Protein AF-A0AAP7LUT8-F1 (afdb_monomer_lite)

Foldseek 3Di:
DDKDKDKFQDDADPVRHRPDIDIAIFDPFDFLLLLLLLLVLQVPDPDQDDPVSQVSLLVSLCVRRVVPDDSVRLVSGDDPVCSSVVSNVSSCCSNVVVRADPPPPPDVVVCVPPCVGSVSSSVVSVVLLVCCVVVPVDDSVRRRRDGVNVSVVVVVVVVVVVVVVVVVVVVPD

pLDDT: mean 80.38, std 16.94, range [33.62, 96.81]

Secondary structure (DSSP, 8-state):
----EEEEEEEE-TTS-EEEEEEEE--SS-BHHHHHHHHHHHHH--SS--HHHHHHHHHHHHHHTTTSS-HHHHHHHS-TTTHHHHHHHHHHHHHTTTTS-------TTGGGS---SHHHHHHHHHHHHHHHHHHHS--HHHHHTSBHHHHHHHHHHHHHHHHHHHHHHTT--

Sequence (173 aa):
MKHSKIELATNFDSEGMPGRHETFVTRPSIPFSLVYECVSFLASLKGNPDNDELHVMIDLVVRIFDNQFSKRQLIDGLTSYEGTHELYKQVVFIGSGQNLDDEVETDEKVQSISVNGWEDHKENLKKTIKKMVKDGEQTYNDVLNIPFYLVFDDLNTKAKAERKSSMLSAFGQ

Structure (mmCIF, N/CA/C/O backbone):
data_AF-A0AAP7LUT8-F1
#
_entry.id   AF-A0AAP7LUT8-F1
#
loop_
_atom_site.group_PDB
_atom_site.id
_atom_site.type_symbol
_atom_site.label_atom_id
_atom_site.label_alt_id
_atom_site.label_comp_id
_atom_site.label_asym_id
_atom_site.label_entity_id
_atom_site.label_seq_id
_atom_site.pdbx_PDB_ins_code
_atom_site.Cartn_x
_atom_site.Cartn_y
_atom_site.Cartn_z
_atom_site.occupancy
_atom_site.B_iso_or_equiv
_atom_site.auth_seq_id
_atom_site.auth_comp_id
_atom_site.auth_asym_id
_atom_site.auth_atom_id
_atom_site.pdbx_PDB_model_num
ATOM 1 N N . MET A 1 1 ? -15.793 0.170 -8.391 1.00 66.06 1 MET A N 1
ATOM 2 C CA . MET A 1 1 ? -14.425 0.037 -7.846 1.00 66.06 1 MET A CA 1
ATOM 3 C C . MET A 1 1 ? -13.451 0.289 -8.975 1.00 66.06 1 MET A C 1
ATOM 5 O O . MET A 1 1 ? -13.537 -0.368 -10.011 1.00 66.06 1 MET A O 1
ATOM 9 N N . LYS A 1 2 ? -12.554 1.256 -8.792 1.00 77.06 2 LYS A N 1
ATOM 10 C CA . LYS A 1 2 ? -11.543 1.632 -9.782 1.00 77.06 2 LYS A CA 1
ATOM 11 C C . LYS A 1 2 ? -10.274 0.812 -9.556 1.00 77.06 2 LYS A C 1
ATOM 13 O O . LYS A 1 2 ? -9.868 0.587 -8.418 1.00 77.06 2 LYS A O 1
ATOM 18 N N . HIS A 1 3 ? -9.638 0.394 -10.647 1.00 83.06 3 HIS A N 1
ATOM 19 C CA . HIS A 1 3 ? -8.356 -0.307 -10.612 1.00 83.06 3 HIS A CA 1
ATOM 20 C C . HIS A 1 3 ? -7.257 0.606 -11.134 1.00 83.06 3 HIS A C 1
ATOM 22 O O . HIS A 1 3 ? -7.422 1.223 -12.189 1.00 83.06 3 HIS A O 1
ATOM 28 N N . SER A 1 4 ? -6.130 0.646 -10.426 1.00 86.50 4 SER A N 1
ATOM 29 C CA . SER A 1 4 ? -4.913 1.240 -10.973 1.00 86.50 4 SER A CA 1
ATOM 30 C C . SER A 1 4 ? -4.165 0.210 -11.820 1.00 86.50 4 SER A C 1
ATOM 32 O O . SER A 1 4 ? -4.383 -1.003 -11.705 1.00 86.50 4 SER A O 1
ATOM 34 N N . LYS A 1 5 ? -3.315 0.706 -12.714 1.00 91.75 5 LYS A N 1
ATOM 35 C CA . LYS A 1 5 ? -2.515 -0.090 -13.642 1.00 91.75 5 LYS A CA 1
ATOM 36 C C . LYS A 1 5 ? -1.046 0.240 -13.458 1.00 91.75 5 LYS A C 1
ATOM 38 O O . LYS A 1 5 ? -0.719 1.381 -13.152 1.00 91.75 5 LYS A O 1
ATOM 43 N N . ILE A 1 6 ? -0.193 -0.749 -13.687 1.00 90.81 6 ILE A N 1
ATOM 44 C CA . ILE A 1 6 ? 1.251 -0.562 -13.822 1.00 90.81 6 ILE A CA 1
ATOM 45 C C . ILE A 1 6 ? 1.727 -1.345 -15.042 1.00 90.81 6 ILE A C 1
ATOM 47 O O . ILE A 1 6 ? 1.264 -2.462 -15.282 1.00 90.81 6 ILE A O 1
ATOM 51 N N . GLU A 1 7 ? 2.613 -0.749 -15.832 1.00 90.50 7 GLU A N 1
ATOM 52 C CA . GLU A 1 7 ? 3.213 -1.383 -17.004 1.00 90.50 7 GLU A CA 1
ATOM 53 C C . GLU A 1 7 ? 4.680 -1.670 -16.713 1.00 90.50 7 GLU A C 1
ATOM 55 O O . GLU A 1 7 ? 5.423 -0.768 -16.334 1.00 90.50 7 GLU A O 1
ATOM 60 N N . LEU A 1 8 ? 5.085 -2.931 -16.864 1.00 90.56 8 LEU A N 1
ATOM 61 C CA . LEU A 1 8 ? 6.453 -3.371 -16.606 1.00 90.56 8 LEU A CA 1
ATOM 62 C C . LEU A 1 8 ? 7.057 -3.960 -17.871 1.00 90.56 8 LEU A C 1
ATOM 64 O O . LEU A 1 8 ? 6.418 -4.763 -18.555 1.00 90.56 8 LEU A O 1
ATOM 68 N N . ALA A 1 9 ? 8.308 -3.611 -18.152 1.00 88.31 9 ALA A N 1
ATOM 69 C CA . ALA A 1 9 ? 9.096 -4.313 -19.148 1.00 88.31 9 ALA A CA 1
ATOM 70 C C . ALA A 1 9 ? 9.399 -5.743 -18.672 1.00 88.31 9 ALA A C 1
ATOM 72 O O . ALA A 1 9 ? 9.905 -5.949 -17.570 1.00 88.31 9 ALA A O 1
ATOM 73 N N . THR A 1 10 ? 9.087 -6.743 -19.498 1.00 82.75 10 THR A N 1
ATOM 74 C CA . THR A 1 10 ? 9.267 -8.166 -19.155 1.00 82.75 10 THR A CA 1
ATOM 75 C C . THR A 1 10 ? 10.394 -8.844 -19.912 1.00 82.75 10 THR A C 1
ATOM 77 O O . THR A 1 10 ? 10.869 -9.891 -19.481 1.00 82.75 10 THR A O 1
ATOM 80 N N . ASN A 1 11 ? 10.845 -8.254 -21.018 1.00 81.88 11 ASN A N 1
ATOM 81 C CA . ASN A 1 11 ? 11.983 -8.737 -21.787 1.00 81.88 11 ASN A CA 1
ATOM 82 C C . ASN A 1 11 ? 12.850 -7.563 -22.216 1.00 81.88 11 ASN A C 1
ATOM 84 O O . ASN A 1 11 ? 12.325 -6.523 -22.618 1.00 81.88 11 ASN A O 1
ATOM 88 N N . PHE A 1 12 ? 14.158 -7.782 -22.199 1.00 81.12 12 PHE A N 1
ATOM 89 C CA . PHE A 1 12 ? 15.162 -6.832 -22.655 1.00 81.12 12 PHE A CA 1
ATOM 90 C C . PHE A 1 12 ? 15.945 -7.454 -23.805 1.00 81.12 12 PHE A C 1
ATOM 92 O O . PHE A 1 12 ? 16.214 -8.658 -23.793 1.00 81.12 12 PHE A O 1
ATOM 99 N N . ASP A 1 13 ? 16.269 -6.656 -24.815 1.00 82.69 13 ASP A N 1
ATOM 100 C CA . ASP A 1 13 ? 17.156 -7.084 -25.891 1.00 82.69 13 ASP A CA 1
ATOM 101 C C . ASP A 1 13 ? 18.636 -7.054 -25.459 1.00 82.69 13 ASP A C 1
ATOM 103 O O . ASP A 1 13 ? 18.976 -6.765 -24.309 1.00 82.69 13 ASP A O 1
ATOM 107 N N . SER A 1 14 ? 19.541 -7.379 -26.386 1.00 83.25 14 SER A N 1
ATOM 108 C CA . SER A 1 14 ? 20.987 -7.384 -26.135 1.00 83.25 14 SER A CA 1
ATOM 109 C C . SER A 1 14 ? 21.570 -6.011 -25.782 1.00 83.25 14 SER A C 1
ATOM 111 O O . SER A 1 14 ? 22.693 -5.953 -25.287 1.00 83.25 14 SER A O 1
ATOM 113 N N . GLU A 1 15 ? 20.840 -4.925 -26.041 1.00 81.62 15 GLU A N 1
ATOM 114 C CA . GLU A 1 15 ? 21.235 -3.548 -25.729 1.00 81.62 15 GLU A CA 1
ATOM 115 C C . GLU A 1 15 ? 20.622 -3.061 -24.402 1.00 81.62 15 GLU A C 1
ATOM 117 O O . GLU A 1 15 ? 20.905 -1.948 -23.959 1.00 81.62 15 GLU A O 1
ATOM 122 N N . GLY A 1 16 ? 19.824 -3.903 -23.732 1.00 72.44 16 GLY A N 1
ATOM 123 C CA . GLY A 1 16 ? 19.138 -3.565 -22.486 1.00 72.44 16 GLY A CA 1
ATOM 124 C C . GLY A 1 16 ? 17.863 -2.748 -22.697 1.00 72.44 16 GLY A C 1
ATOM 125 O O . GLY A 1 16 ? 17.342 -2.182 -21.736 1.00 72.44 16 GLY A O 1
ATOM 126 N N . MET A 1 17 ? 17.348 -2.680 -23.928 1.00 78.62 17 MET A N 1
ATOM 127 C CA . MET A 1 17 ? 16.117 -1.961 -24.243 1.00 78.62 17 MET A CA 1
ATOM 128 C C . MET A 1 17 ? 14.893 -2.870 -24.056 1.00 78.62 17 MET A C 1
ATOM 130 O O . MET A 1 17 ? 14.937 -4.054 -24.404 1.00 78.62 17 MET A O 1
ATOM 134 N N . PRO A 1 18 ? 13.780 -2.351 -23.506 1.00 78.38 18 PRO A N 1
ATOM 135 C CA . PRO A 1 18 ? 12.601 -3.157 -23.218 1.00 78.38 18 PRO A CA 1
ATOM 136 C C . PRO A 1 18 ? 11.861 -3.546 -24.509 1.00 78.38 18 PRO A C 1
ATOM 138 O O . PRO A 1 18 ? 11.285 -2.704 -25.195 1.00 78.38 18 PRO A O 1
ATOM 141 N N . GLY A 1 19 ? 11.846 -4.841 -24.831 1.00 74.31 19 GLY A N 1
ATOM 142 C CA . GLY A 1 19 ? 11.225 -5.385 -26.046 1.00 74.31 19 GLY A CA 1
ATOM 143 C C . GLY A 1 19 ? 9.741 -5.738 -25.899 1.00 74.31 19 GLY A C 1
ATOM 144 O O . GLY A 1 19 ? 9.020 -5.837 -26.892 1.00 74.31 19 GLY A O 1
ATOM 145 N N . ARG A 1 20 ? 9.255 -5.932 -24.667 1.00 83.38 20 ARG A N 1
ATOM 146 C CA . ARG A 1 20 ? 7.840 -6.208 -24.375 1.00 83.38 20 ARG A CA 1
ATOM 147 C C . ARG A 1 20 ? 7.455 -5.638 -23.019 1.00 83.38 20 ARG A C 1
ATOM 149 O O . ARG A 1 20 ? 8.217 -5.773 -22.067 1.00 83.38 20 ARG A O 1
ATOM 156 N N . HIS A 1 21 ? 6.251 -5.078 -22.952 1.00 86.88 21 HIS A N 1
ATOM 157 C CA . HIS A 1 21 ? 5.632 -4.615 -21.716 1.00 86.88 21 HIS A CA 1
ATOM 158 C C . HIS A 1 21 ? 4.420 -5.484 -21.377 1.00 86.88 21 HIS A C 1
ATOM 160 O O . HIS A 1 21 ? 3.720 -5.969 -22.272 1.00 86.88 21 HIS A O 1
ATOM 166 N N . GLU A 1 22 ? 4.182 -5.687 -20.087 1.00 89.94 22 GLU A N 1
ATOM 167 C CA . GLU A 1 22 ? 2.969 -6.304 -19.560 1.00 89.94 22 GLU A CA 1
ATOM 168 C C . GLU A 1 22 ? 2.272 -5.339 -18.606 1.00 89.94 22 GLU A C 1
ATOM 170 O O . GLU A 1 22 ? 2.913 -4.677 -17.789 1.00 89.94 22 GLU A O 1
ATOM 175 N N . THR A 1 23 ? 0.949 -5.255 -18.733 1.00 92.31 23 THR A N 1
ATOM 176 C CA . THR A 1 23 ? 0.107 -4.409 -17.888 1.00 92.31 23 THR A CA 1
ATOM 177 C C . THR A 1 23 ? -0.499 -5.250 -16.775 1.00 92.31 23 THR A C 1
ATOM 179 O O . THR A 1 23 ? -1.202 -6.227 -17.038 1.00 92.31 23 THR A O 1
ATOM 182 N N . PHE A 1 24 ? -0.297 -4.822 -15.536 1.00 93.00 24 PHE A N 1
ATOM 183 C CA . PHE A 1 24 ? -0.889 -5.424 -14.347 1.00 93.00 24 PHE A CA 1
ATOM 184 C C . PHE A 1 24 ? -1.951 -4.496 -13.769 1.00 93.00 24 PHE A C 1
ATOM 186 O O . PHE A 1 24 ? -1.879 -3.276 -13.924 1.00 93.00 24 PHE A O 1
ATOM 193 N N . VAL A 1 25 ? -2.942 -5.075 -13.093 1.00 93.19 25 VAL A N 1
ATOM 194 C CA . VAL A 1 25 ? -4.040 -4.340 -12.447 1.00 93.19 25 VAL A CA 1
ATOM 195 C C . VAL A 1 25 ? -4.063 -4.615 -10.952 1.00 93.19 25 VAL A C 1
ATOM 197 O O . VAL A 1 25 ? -3.738 -5.719 -10.510 1.00 93.19 25 VAL A O 1
ATOM 200 N N . THR A 1 26 ? -4.462 -3.617 -10.167 1.00 92.00 26 THR A N 1
ATOM 201 C CA . THR A 1 26 ? -4.607 -3.772 -8.715 1.00 92.00 26 THR A CA 1
ATOM 202 C C . THR A 1 26 ? -5.614 -4.861 -8.367 1.00 92.00 26 THR A C 1
ATOM 204 O O . THR A 1 26 ? -6.616 -5.050 -9.069 1.00 92.00 26 THR A O 1
ATOM 207 N N . ARG A 1 27 ? -5.379 -5.544 -7.242 1.00 89.81 27 ARG A N 1
ATOM 208 C CA . ARG A 1 27 ? -6.244 -6.633 -6.777 1.00 89.81 27 ARG A CA 1
ATOM 209 C C . ARG A 1 27 ? -7.712 -6.190 -6.612 1.00 89.81 27 ARG A C 1
ATOM 211 O O . ARG A 1 27 ? -7.946 -5.049 -6.213 1.00 89.81 27 ARG A O 1
ATOM 218 N N . PRO A 1 28 ? -8.705 -7.073 -6.843 1.00 85.12 28 PRO A N 1
ATOM 219 C CA . PRO A 1 28 ? -10.124 -6.695 -6.777 1.00 85.12 28 PRO A CA 1
ATOM 220 C C . PRO A 1 28 ? -10.626 -6.289 -5.392 1.00 85.12 28 PRO A C 1
ATOM 222 O O . PRO A 1 28 ? -11.543 -5.484 -5.278 1.00 85.12 28 PRO A O 1
ATOM 225 N N . SER A 1 29 ? -10.039 -6.857 -4.339 1.00 88.50 29 SER A N 1
ATOM 226 C CA . SER A 1 29 ? -10.408 -6.580 -2.953 1.00 88.50 29 SER A CA 1
ATOM 227 C C . SER A 1 29 ? -9.168 -6.174 -2.175 1.00 88.50 29 SER A C 1
ATOM 229 O O . SER A 1 29 ? -8.286 -6.998 -1.933 1.00 88.50 29 SER A O 1
ATOM 231 N N . ILE A 1 30 ? -9.107 -4.905 -1.783 1.00 91.94 30 ILE A N 1
ATOM 232 C CA . ILE A 1 30 ? -8.026 -4.362 -0.963 1.00 91.94 30 ILE A CA 1
ATOM 233 C C . ILE A 1 30 ? -8.395 -4.565 0.512 1.00 91.94 30 ILE A C 1
ATOM 235 O O . ILE A 1 30 ? -9.442 -4.066 0.932 1.00 91.94 30 ILE A O 1
ATOM 239 N N . PRO A 1 31 ? -7.589 -5.291 1.307 1.00 93.81 31 PRO A N 1
ATOM 240 C CA . PRO A 1 31 ? -7.851 -5.442 2.734 1.00 93.81 31 PRO A CA 1
ATOM 241 C C . PRO A 1 31 ? -7.573 -4.131 3.476 1.00 93.81 31 PRO A C 1
ATOM 243 O O . PRO A 1 31 ? -6.721 -3.337 3.066 1.00 93.81 31 PRO A O 1
ATOM 246 N N . PHE A 1 32 ? -8.268 -3.912 4.591 1.00 93.25 32 PHE A N 1
ATOM 247 C CA . PHE A 1 32 ? -8.118 -2.697 5.387 1.00 93.25 32 PHE A CA 1
ATOM 248 C C . PHE A 1 32 ? -6.683 -2.515 5.916 1.00 93.25 32 PHE A C 1
ATOM 250 O O . PHE A 1 32 ? -6.175 -1.394 5.951 1.00 93.25 32 PHE A O 1
ATOM 257 N N . SER A 1 33 ? -5.987 -3.611 6.232 1.00 95.44 33 SER A N 1
ATOM 258 C CA . SER A 1 33 ? -4.556 -3.615 6.564 1.00 95.44 33 SER A CA 1
ATOM 259 C C . SER A 1 33 ? -3.711 -2.902 5.520 1.00 95.44 33 SER A C 1
ATOM 261 O O . SER A 1 33 ? -2.943 -2.010 5.865 1.00 95.44 33 SER A O 1
ATOM 263 N N . LEU A 1 34 ? -3.894 -3.235 4.242 1.00 95.44 34 LEU A N 1
ATOM 264 C CA . LEU A 1 34 ? -3.081 -2.685 3.165 1.00 95.44 34 LEU A CA 1
ATOM 265 C C . LEU A 1 34 ? -3.314 -1.179 2.998 1.00 95.44 34 LEU A C 1
ATOM 267 O O . LEU A 1 34 ? -2.356 -0.435 2.824 1.00 95.44 34 LEU A O 1
ATOM 271 N N . VAL A 1 35 ? -4.559 -0.712 3.137 1.00 94.00 35 VAL A N 1
ATOM 272 C CA . VAL A 1 35 ? -4.861 0.732 3.135 1.00 94.00 35 VAL A CA 1
ATOM 273 C C . VAL A 1 35 ? -4.193 1.427 4.317 1.00 94.00 35 VAL A C 1
ATOM 275 O O . VAL A 1 35 ? -3.537 2.453 4.139 1.00 94.00 35 VAL A O 1
ATOM 278 N N . TYR A 1 36 ? -4.321 0.858 5.519 1.00 94.69 36 TYR A N 1
ATOM 279 C CA . TYR A 1 36 ? -3.713 1.416 6.723 1.00 94.69 36 TYR A CA 1
ATOM 280 C C . TYR A 1 36 ? -2.186 1.498 6.611 1.00 94.69 36 TYR A C 1
ATOM 282 O O . TYR A 1 36 ? -1.595 2.505 7.003 1.00 94.69 36 TYR A O 1
ATOM 290 N N . GLU A 1 37 ? -1.546 0.477 6.044 1.00 96.44 37 GLU A N 1
ATOM 291 C CA . GLU A 1 37 ? -0.106 0.454 5.799 1.00 96.44 37 GLU A CA 1
ATOM 292 C C . GLU A 1 37 ? 0.321 1.500 4.764 1.00 96.44 37 GLU A C 1
ATOM 294 O O . GLU A 1 37 ? 1.271 2.237 5.023 1.00 96.44 37 GLU A O 1
ATOM 299 N N . CYS A 1 38 ? -0.402 1.639 3.643 1.00 95.62 38 CYS A N 1
ATOM 300 C CA . CYS A 1 38 ? -0.138 2.686 2.651 1.00 95.62 38 CYS A CA 1
ATOM 301 C C . CYS A 1 38 ? -0.216 4.085 3.274 1.00 95.62 38 CYS A C 1
ATOM 303 O O . CYS A 1 38 ? 0.689 4.897 3.096 1.00 95.62 38 CYS A O 1
ATOM 305 N N . VAL A 1 39 ? -1.268 4.361 4.049 1.00 94.62 39 VAL A N 1
ATOM 306 C CA . VAL A 1 39 ? -1.436 5.650 4.735 1.00 94.62 39 VAL A CA 1
ATOM 307 C C . VAL A 1 39 ? -0.349 5.864 5.786 1.00 94.62 39 VAL A C 1
ATOM 309 O O . VAL A 1 39 ? 0.195 6.961 5.892 1.00 94.62 39 VAL A O 1
ATOM 312 N N . SER A 1 40 ? 0.006 4.821 6.537 1.00 95.62 40 SER A N 1
ATOM 313 C CA . SER A 1 40 ? 1.061 4.895 7.550 1.00 95.62 40 SER A CA 1
ATOM 314 C C . SER A 1 40 ? 2.428 5.190 6.936 1.00 95.62 40 SER A C 1
ATOM 316 O O . SER A 1 40 ? 3.157 6.016 7.479 1.00 95.62 40 SER A O 1
ATOM 318 N N . PHE A 1 41 ? 2.745 4.570 5.796 1.00 95.50 41 PHE A N 1
ATOM 319 C CA . PHE A 1 41 ? 3.961 4.847 5.035 1.00 95.50 41 PHE A CA 1
ATOM 320 C C . PHE A 1 41 ? 3.984 6.289 4.515 1.00 95.50 41 PHE A C 1
ATOM 322 O O . PHE A 1 41 ? 4.953 7.013 4.730 1.00 95.50 41 PHE A O 1
ATOM 329 N N . LEU A 1 42 ? 2.894 6.753 3.897 1.00 93.00 42 LEU A N 1
ATOM 330 C CA . LEU A 1 42 ? 2.798 8.128 3.394 1.00 93.00 42 LEU A CA 1
ATOM 331 C C . LEU A 1 42 ? 2.908 9.173 4.514 1.00 93.00 42 LEU A C 1
ATOM 333 O O . LEU A 1 42 ? 3.463 10.247 4.297 1.00 93.00 42 LEU A O 1
ATOM 337 N N . ALA A 1 43 ? 2.416 8.853 5.712 1.00 93.00 43 ALA A N 1
ATOM 338 C CA . ALA A 1 43 ? 2.535 9.706 6.889 1.00 93.00 43 ALA A CA 1
ATOM 339 C C . ALA A 1 43 ? 3.953 9.739 7.483 1.00 93.00 43 ALA A C 1
ATOM 341 O O . ALA A 1 43 ? 4.323 10.729 8.110 1.00 93.00 43 ALA A O 1
ATOM 342 N N . SER A 1 44 ? 4.751 8.679 7.304 1.00 92.75 44 SER A N 1
ATOM 343 C CA . SER A 1 44 ? 6.130 8.637 7.805 1.00 92.75 44 SER A CA 1
ATOM 344 C C . SER A 1 44 ? 7.138 9.357 6.911 1.00 92.75 44 SER A C 1
ATOM 346 O O . SER A 1 44 ? 8.194 9.747 7.410 1.00 92.75 44 SER A O 1
ATOM 348 N N . LEU A 1 45 ? 6.822 9.553 5.625 1.00 89.81 45 LEU A N 1
ATOM 349 C CA . LEU A 1 45 ? 7.719 10.207 4.672 1.00 89.81 45 LEU A CA 1
ATOM 350 C C . LEU A 1 45 ? 7.983 11.665 5.066 1.00 89.81 45 LEU A C 1
ATOM 352 O O . LEU A 1 45 ? 7.066 12.472 5.215 1.00 89.81 45 LEU A O 1
ATOM 356 N N . LYS A 1 46 ? 9.265 12.024 5.179 1.00 84.69 46 LYS A N 1
ATOM 357 C CA . LYS A 1 46 ? 9.715 13.402 5.468 1.00 84.69 46 LYS A CA 1
ATOM 358 C C . LYS A 1 46 ? 10.157 14.171 4.219 1.00 84.69 46 LYS A C 1
ATOM 360 O O . LYS A 1 46 ? 10.579 15.320 4.325 1.00 84.69 46 LYS A O 1
ATOM 365 N N . GLY A 1 47 ? 10.085 13.537 3.051 1.00 83.44 47 GLY A N 1
ATOM 366 C CA . GLY A 1 47 ? 10.564 14.058 1.775 1.00 83.44 47 GLY A CA 1
ATOM 367 C C . GLY A 1 47 ? 10.638 12.949 0.728 1.00 83.44 47 GLY A C 1
ATOM 368 O O . GLY A 1 47 ? 9.793 12.055 0.714 1.00 83.44 47 GLY A O 1
ATOM 369 N N . ASN A 1 48 ? 11.652 13.008 -0.137 1.00 83.50 48 ASN A N 1
ATOM 370 C CA . ASN A 1 48 ? 11.935 11.917 -1.069 1.00 83.50 48 ASN A CA 1
ATOM 371 C C . ASN A 1 48 ? 12.341 10.657 -0.291 1.00 83.50 48 ASN A C 1
ATOM 373 O O . ASN A 1 48 ? 13.150 10.787 0.630 1.00 83.50 48 ASN A O 1
ATOM 377 N N . PRO A 1 49 ? 11.823 9.475 -0.670 1.00 86.31 49 PRO A N 1
ATOM 378 C CA . PRO A 1 49 ? 12.118 8.241 0.036 1.00 86.31 49 PRO A CA 1
ATOM 379 C C . PRO A 1 49 ? 13.609 7.907 -0.039 1.00 86.31 49 PRO A C 1
ATOM 381 O O . PR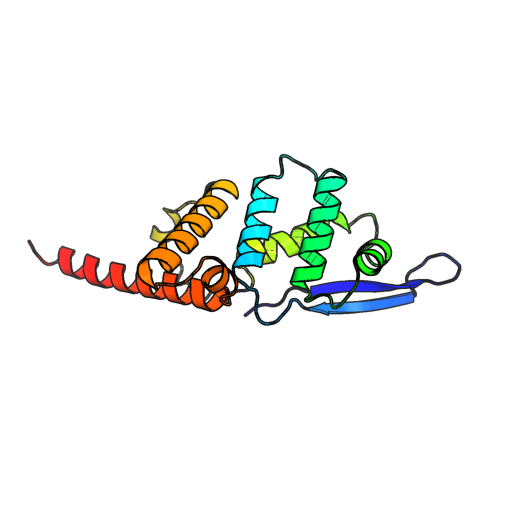O A 1 49 ? 14.214 7.982 -1.114 1.00 86.31 49 PRO A O 1
ATOM 384 N N . ASP A 1 50 ? 14.188 7.525 1.096 1.00 90.38 50 ASP A N 1
ATOM 385 C CA . ASP A 1 50 ? 15.509 6.899 1.133 1.00 90.38 50 ASP A CA 1
ATOM 386 C C . ASP A 1 50 ? 15.468 5.446 0.610 1.00 90.38 50 ASP A C 1
ATOM 388 O O . ASP A 1 50 ? 14.437 4.952 0.150 1.00 90.38 50 ASP A O 1
ATOM 392 N N . ASN A 1 51 ? 16.607 4.747 0.623 1.00 89.25 51 ASN A N 1
ATOM 393 C CA . ASN A 1 51 ? 16.682 3.380 0.094 1.00 89.25 51 ASN A CA 1
ATOM 394 C C . ASN A 1 51 ? 15.803 2.387 0.873 1.00 89.25 51 ASN A C 1
ATOM 396 O O . ASN A 1 51 ? 15.212 1.492 0.265 1.00 89.25 51 ASN A O 1
ATOM 400 N N . ASP A 1 52 ? 15.702 2.532 2.194 1.00 92.06 52 ASP A N 1
ATOM 401 C CA . ASP A 1 52 ? 14.911 1.627 3.028 1.00 92.06 52 ASP A CA 1
ATOM 402 C C . ASP A 1 52 ? 13.416 1.904 2.824 1.00 92.06 52 ASP A C 1
ATOM 404 O O . ASP A 1 52 ? 12.625 0.981 2.609 1.00 92.06 52 ASP A O 1
ATOM 408 N N . GLU A 1 53 ? 13.034 3.182 2.785 1.00 93.38 53 GLU A N 1
ATOM 409 C CA . GLU A 1 53 ? 11.681 3.631 2.456 1.00 93.38 53 GLU A CA 1
ATOM 410 C C . GLU A 1 53 ? 11.273 3.197 1.038 1.00 93.38 53 GLU A C 1
ATOM 412 O O . GLU A 1 53 ? 10.141 2.757 0.825 1.00 93.38 53 GLU A O 1
ATOM 417 N N . LEU A 1 54 ? 12.195 3.227 0.071 1.00 92.00 54 LEU A N 1
ATOM 418 C CA . LEU A 1 54 ? 11.966 2.728 -1.284 1.00 92.00 54 LEU A CA 1
ATOM 419 C C . LEU A 1 54 ? 11.719 1.214 -1.297 1.00 92.00 54 LEU A C 1
ATOM 421 O O . LEU A 1 54 ? 10.810 0.747 -1.985 1.00 92.00 54 LEU A O 1
ATOM 425 N N . HIS A 1 55 ? 12.469 0.433 -0.517 1.00 93.12 55 HIS A N 1
ATOM 426 C CA . HIS A 1 55 ? 12.232 -1.007 -0.391 1.00 93.12 55 HIS A CA 1
ATOM 427 C C . HIS A 1 55 ? 10.864 -1.328 0.223 1.00 93.12 55 HIS A C 1
ATOM 429 O O . HIS A 1 55 ? 10.203 -2.273 -0.226 1.00 93.12 55 HIS A O 1
ATOM 435 N N . VAL A 1 56 ? 10.421 -0.540 1.206 1.00 95.25 56 VAL A N 1
ATOM 436 C CA . VAL A 1 56 ? 9.067 -0.639 1.773 1.00 95.25 56 VAL A CA 1
ATOM 437 C C . VAL A 1 56 ? 8.017 -0.275 0.724 1.00 95.25 56 VAL A C 1
ATOM 439 O O . VAL A 1 56 ? 7.037 -1.003 0.561 1.00 95.25 56 VAL A O 1
ATOM 442 N N . MET A 1 57 ? 8.239 0.793 -0.044 1.00 94.38 57 MET A N 1
ATOM 443 C CA . MET A 1 57 ? 7.333 1.213 -1.113 1.00 94.38 57 MET A CA 1
ATOM 444 C C . MET A 1 57 ? 7.176 0.126 -2.186 1.00 94.38 57 MET A C 1
ATOM 446 O O . MET A 1 57 ? 6.059 -0.202 -2.578 1.00 94.38 57 MET A O 1
ATOM 450 N N . ILE A 1 58 ? 8.280 -0.493 -2.609 1.00 94.81 58 ILE A N 1
ATOM 451 C CA . ILE A 1 58 ? 8.283 -1.617 -3.556 1.00 94.81 58 ILE A CA 1
ATOM 452 C C . ILE A 1 58 ? 7.482 -2.802 -3.001 1.00 94.81 58 ILE A C 1
ATOM 454 O O . ILE A 1 58 ? 6.697 -3.411 -3.727 1.00 94.81 58 ILE A O 1
ATOM 458 N N . ASP A 1 59 ? 7.652 -3.134 -1.719 1.00 96.31 59 ASP A N 1
ATOM 459 C CA . ASP A 1 59 ? 6.901 -4.213 -1.070 1.00 96.31 59 ASP A CA 1
ATOM 460 C C . ASP A 1 59 ? 5.392 -3.947 -1.040 1.00 96.31 59 ASP A C 1
ATOM 462 O O . ASP A 1 59 ? 4.600 -4.829 -1.381 1.00 96.31 59 ASP A O 1
ATOM 466 N N . LEU A 1 60 ? 4.997 -2.718 -0.694 1.00 96.81 60 LEU A N 1
ATOM 467 C CA . LEU A 1 60 ? 3.600 -2.292 -0.722 1.00 96.81 60 LEU A CA 1
ATOM 468 C C . LEU A 1 60 ? 3.015 -2.440 -2.125 1.00 96.81 60 LEU A C 1
ATOM 470 O O . LEU A 1 60 ? 1.953 -3.039 -2.273 1.00 96.81 60 LEU A O 1
ATOM 474 N N . VAL A 1 61 ? 3.715 -1.965 -3.159 1.00 95.94 61 VAL A N 1
ATOM 475 C CA . VAL A 1 61 ? 3.238 -2.067 -4.546 1.00 95.94 61 VAL A CA 1
ATOM 476 C C . VAL A 1 61 ? 3.077 -3.523 -4.974 1.00 95.94 61 VAL A C 1
ATOM 478 O O . VAL A 1 61 ? 2.022 -3.884 -5.490 1.00 95.94 61 VAL A O 1
ATOM 481 N N . VAL A 1 62 ? 4.040 -4.400 -4.685 1.00 96.25 62 VAL A N 1
ATOM 482 C CA . VAL A 1 62 ? 3.894 -5.839 -4.973 1.00 96.25 62 VAL A CA 1
ATOM 483 C C . VAL A 1 62 ? 2.621 -6.412 -4.331 1.00 96.25 62 VAL A C 1
ATOM 485 O O . VAL A 1 62 ? 1.879 -7.146 -4.985 1.00 96.25 62 VAL A O 1
ATOM 488 N N . ARG A 1 63 ? 2.302 -6.029 -3.087 1.00 96.00 63 ARG A N 1
ATOM 489 C CA . ARG A 1 63 ? 1.084 -6.482 -2.388 1.00 96.00 63 ARG A CA 1
ATOM 490 C C . ARG A 1 63 ? -0.207 -5.845 -2.914 1.00 96.00 63 ARG A C 1
ATOM 492 O O . ARG A 1 63 ? -1.238 -6.519 -2.947 1.00 96.00 63 ARG A O 1
ATOM 499 N N . ILE A 1 64 ? -0.171 -4.590 -3.367 1.00 95.38 64 ILE A N 1
ATOM 500 C CA . ILE A 1 64 ? -1.294 -3.907 -4.042 1.00 95.38 64 ILE A CA 1
ATOM 501 C C . ILE A 1 64 ? -1.700 -4.654 -5.321 1.00 95.38 64 ILE A C 1
ATOM 503 O O . ILE A 1 64 ? -2.891 -4.806 -5.613 1.00 95.38 64 ILE A O 1
ATOM 507 N N . PHE A 1 65 ? -0.714 -5.180 -6.045 1.00 95.50 65 PHE A N 1
ATOM 508 C CA . PHE A 1 65 ? -0.904 -5.994 -7.245 1.00 95.50 65 PHE A CA 1
ATOM 509 C C . PHE A 1 65 ? -0.963 -7.502 -6.948 1.00 95.50 65 PHE A C 1
ATOM 511 O O . PHE A 1 65 ? -0.764 -8.311 -7.846 1.00 95.50 65 PHE A O 1
ATOM 518 N N . ASP A 1 66 ? -1.272 -7.909 -5.714 1.00 95.12 66 ASP A N 1
ATOM 519 C CA . ASP A 1 66 ? -1.477 -9.315 -5.318 1.00 95.12 66 ASP A CA 1
ATOM 520 C C . ASP A 1 66 ? -0.306 -10.260 -5.636 1.00 95.12 66 ASP A C 1
ATOM 522 O O . ASP A 1 66 ? -0.500 -11.445 -5.894 1.00 95.12 66 ASP A O 1
ATOM 526 N N . ASN A 1 67 ? 0.927 -9.751 -5.621 1.00 95.19 67 ASN A N 1
ATOM 527 C CA . ASN A 1 67 ? 2.130 -10.500 -5.989 1.00 95.19 67 ASN A CA 1
ATOM 528 C C . ASN A 1 67 ? 2.117 -11.038 -7.436 1.00 95.19 67 ASN A C 1
ATOM 530 O O . ASN A 1 67 ? 2.791 -12.025 -7.727 1.00 95.19 67 ASN A O 1
ATOM 534 N N . GLN A 1 68 ? 1.395 -10.385 -8.357 1.00 93.31 68 GLN A N 1
ATOM 535 C CA . GLN A 1 68 ? 1.421 -10.709 -9.795 1.00 93.31 68 GLN A CA 1
ATOM 536 C C . GLN A 1 68 ? 2.825 -10.591 -10.418 1.00 93.31 68 GLN A C 1
ATOM 538 O O . GLN A 1 68 ? 3.099 -11.189 -11.456 1.00 93.31 68 GLN A O 1
ATOM 543 N N . PHE A 1 69 ? 3.722 -9.846 -9.771 1.00 93.50 69 PHE A N 1
ATOM 544 C CA . PHE A 1 69 ? 5.135 -9.727 -10.109 1.00 93.50 69 PHE A CA 1
ATOM 545 C C . PHE A 1 69 ? 5.986 -9.683 -8.834 1.00 93.50 69 PHE A C 1
ATOM 547 O O . PHE A 1 69 ? 5.522 -9.316 -7.753 1.00 93.50 69 PHE A O 1
ATOM 554 N N . SER A 1 70 ? 7.258 -10.054 -8.956 1.00 93.31 70 SER A N 1
ATOM 555 C CA . SER A 1 70 ? 8.237 -9.986 -7.867 1.00 93.31 70 SER A CA 1
ATOM 556 C C . SER A 1 70 ? 8.855 -8.592 -7.717 1.00 93.31 70 SER A C 1
ATOM 558 O O . SER A 1 70 ? 8.856 -7.790 -8.648 1.00 93.31 70 SER A O 1
ATOM 560 N N . LYS A 1 71 ? 9.488 -8.329 -6.563 1.00 92.00 71 LYS A N 1
ATOM 561 C CA . LYS A 1 71 ? 10.266 -7.095 -6.335 1.00 92.00 71 LYS A CA 1
ATOM 562 C C . LYS A 1 71 ? 11.345 -6.875 -7.399 1.00 92.00 71 LYS A C 1
ATOM 564 O O . LYS A 1 71 ? 11.538 -5.749 -7.830 1.00 92.00 71 LYS A O 1
ATOM 569 N N . ARG A 1 72 ? 12.025 -7.946 -7.833 1.00 90.38 72 ARG A N 1
ATOM 570 C CA . ARG A 1 72 ? 13.025 -7.875 -8.913 1.00 90.38 72 ARG A CA 1
ATOM 571 C C . ARG A 1 72 ? 12.390 -7.446 -10.226 1.00 90.38 72 ARG A C 1
ATOM 573 O O . ARG A 1 72 ? 12.832 -6.469 -10.799 1.00 90.38 72 ARG A O 1
ATOM 580 N N . GLN A 1 73 ? 11.305 -8.102 -10.636 1.00 90.00 73 GLN A N 1
ATOM 581 C CA . GLN A 1 73 ? 10.592 -7.733 -11.865 1.00 90.00 73 GLN A CA 1
ATOM 582 C C . GLN A 1 73 ? 10.068 -6.295 -11.830 1.00 90.00 73 GLN A C 1
ATOM 584 O O . GLN A 1 73 ? 10.045 -5.637 -12.860 1.00 90.00 73 GLN A O 1
ATOM 589 N N . LEU A 1 74 ? 9.673 -5.800 -10.656 1.00 91.06 74 LEU A N 1
ATOM 590 C CA . LEU A 1 74 ? 9.258 -4.412 -10.487 1.00 91.06 74 LEU A CA 1
ATOM 591 C C . LEU A 1 74 ? 10.432 -3.432 -10.635 1.00 91.06 74 LEU A C 1
ATOM 593 O O . LEU A 1 74 ? 10.289 -2.421 -11.310 1.00 91.06 74 LEU A O 1
ATOM 597 N N . ILE A 1 75 ? 11.583 -3.728 -10.021 1.00 89.00 75 ILE A N 1
ATOM 598 C CA . ILE A 1 75 ? 12.792 -2.892 -10.108 1.00 89.00 75 ILE A CA 1
ATOM 599 C C . ILE A 1 75 ? 13.351 -2.890 -11.532 1.00 89.00 75 ILE A C 1
ATOM 601 O O . ILE A 1 75 ? 13.663 -1.829 -12.059 1.00 89.00 75 ILE A O 1
ATOM 605 N N . ASP A 1 76 ? 13.462 -4.068 -12.142 1.00 87.56 76 ASP A N 1
ATOM 606 C CA . ASP A 1 76 ? 14.034 -4.234 -13.477 1.00 87.56 76 ASP A CA 1
ATOM 607 C C . ASP A 1 76 ? 13.074 -3.698 -14.550 1.00 87.56 76 ASP A C 1
ATOM 609 O O . ASP A 1 76 ? 13.502 -3.091 -15.527 1.00 87.56 76 ASP A O 1
ATOM 613 N N . GLY A 1 77 ? 11.768 -3.916 -14.364 1.00 86.12 77 GLY A N 1
ATOM 614 C CA . GLY A 1 77 ? 10.728 -3.592 -15.336 1.00 86.12 77 GLY A CA 1
ATOM 615 C C . GLY A 1 77 ? 10.269 -2.135 -15.335 1.00 86.12 77 GLY A C 1
ATOM 616 O O . GLY A 1 77 ? 9.643 -1.714 -16.309 1.00 86.12 77 GLY A O 1
ATOM 617 N N . LEU A 1 78 ? 10.561 -1.367 -14.279 1.00 86.56 78 LEU A N 1
ATOM 618 C CA . LEU A 1 78 ? 10.312 0.074 -14.236 1.00 86.56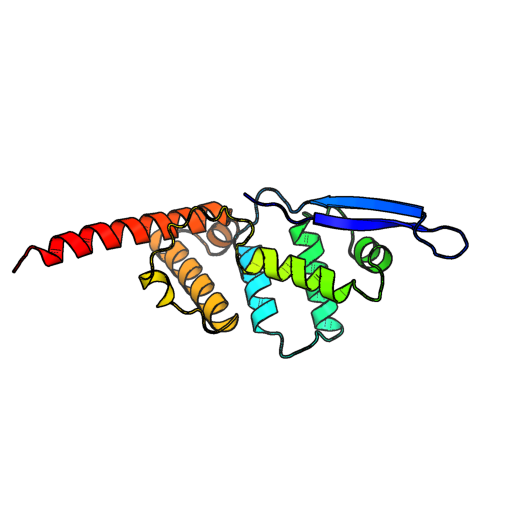 78 LEU A CA 1
ATOM 619 C C . LEU A 1 78 ? 11.512 0.843 -14.788 1.00 86.56 78 LEU A C 1
ATOM 621 O O . LEU A 1 78 ? 12.653 0.643 -14.380 1.00 86.56 78 LEU A O 1
ATOM 625 N N . THR A 1 79 ? 11.252 1.799 -15.678 1.00 72.12 79 THR A N 1
ATOM 626 C CA . THR A 1 79 ? 12.299 2.697 -16.171 1.00 72.12 79 THR A CA 1
ATOM 627 C C . THR A 1 79 ? 12.802 3.591 -15.029 1.00 72.12 79 THR A C 1
ATOM 629 O O . THR A 1 79 ? 12.026 4.192 -14.284 1.00 72.12 79 THR A O 1
ATOM 632 N N . SER A 1 80 ? 14.125 3.690 -14.870 1.00 66.81 80 SER A N 1
ATOM 633 C CA . SER A 1 80 ? 14.764 4.309 -13.694 1.00 66.81 80 SER A CA 1
ATOM 634 C C . SER A 1 80 ? 14.404 5.782 -13.463 1.00 66.81 80 SER A C 1
ATOM 636 O O . SER A 1 80 ? 14.450 6.247 -12.326 1.00 66.81 80 SER A O 1
ATOM 638 N N . TYR A 1 81 ? 14.026 6.516 -14.515 1.00 65.38 81 TYR A N 1
ATOM 639 C CA . TYR A 1 81 ? 13.670 7.934 -14.422 1.00 65.38 81 TYR A CA 1
ATOM 640 C C . TYR A 1 81 ? 12.309 8.171 -13.746 1.00 65.38 81 TYR A C 1
ATOM 642 O O . TYR A 1 81 ? 12.158 9.141 -13.008 1.00 65.38 81 TYR A O 1
ATOM 650 N N . GLU A 1 82 ? 11.334 7.277 -13.944 1.00 74.38 82 GLU A N 1
ATOM 651 C CA . GLU A 1 82 ? 9.966 7.451 -13.425 1.00 74.38 82 GLU A CA 1
ATOM 652 C C . GLU A 1 82 ? 9.550 6.378 -12.415 1.00 74.38 82 GLU A C 1
ATOM 654 O O . GLU A 1 82 ? 8.507 6.521 -11.780 1.00 74.38 82 GLU A O 1
ATOM 659 N N . GLY A 1 83 ? 10.367 5.340 -12.203 1.00 83.69 83 GLY A N 1
ATOM 660 C CA . GLY A 1 83 ? 10.026 4.199 -11.352 1.00 83.69 83 GLY A CA 1
ATOM 661 C C . GLY A 1 83 ? 9.577 4.600 -9.947 1.00 83.69 83 GLY A C 1
ATOM 662 O O . GLY A 1 83 ? 8.494 4.217 -9.518 1.00 83.69 83 GLY A O 1
ATOM 663 N N . THR A 1 84 ? 10.338 5.446 -9.247 1.00 87.25 84 THR A N 1
ATOM 664 C CA . THR A 1 84 ? 9.966 5.920 -7.898 1.00 87.25 84 THR A CA 1
ATOM 665 C C . THR A 1 84 ? 8.643 6.686 -7.895 1.00 87.25 84 THR A C 1
ATOM 667 O O . THR A 1 84 ? 7.829 6.511 -6.990 1.00 87.25 84 THR A O 1
ATOM 670 N N . HIS A 1 85 ? 8.407 7.521 -8.910 1.00 87.50 85 HIS A N 1
ATOM 671 C CA . HIS A 1 85 ? 7.165 8.278 -9.036 1.00 87.50 85 HIS A CA 1
ATOM 672 C C . HIS A 1 85 ? 5.977 7.350 -9.302 1.00 87.50 85 HIS A C 1
ATOM 674 O O . HIS A 1 85 ? 4.926 7.513 -8.685 1.00 87.50 85 HIS A O 1
ATOM 680 N N . GLU A 1 86 ? 6.150 6.353 -10.167 1.00 90.06 86 GLU A N 1
ATOM 681 C CA . GLU A 1 86 ? 5.115 5.370 -10.459 1.00 90.06 86 GLU A CA 1
ATOM 682 C C . GLU A 1 86 ? 4.756 4.559 -9.211 1.00 90.06 86 GLU A C 1
ATOM 684 O O . GLU A 1 86 ? 3.584 4.472 -8.856 1.00 90.06 86 GLU A O 1
ATOM 689 N N . LEU A 1 87 ? 5.751 4.083 -8.457 1.00 92.38 87 LEU A N 1
ATOM 690 C CA . LEU A 1 87 ? 5.526 3.405 -7.178 1.00 92.38 87 LEU A CA 1
ATOM 691 C C . LEU A 1 87 ? 4.751 4.286 -6.185 1.00 92.38 87 LEU A C 1
ATOM 693 O O . LEU A 1 87 ? 3.790 3.825 -5.565 1.00 92.38 87 LEU A O 1
ATOM 697 N N . TYR A 1 88 ? 5.130 5.562 -6.072 1.00 91.25 88 TYR A N 1
ATOM 698 C CA . TYR A 1 88 ? 4.462 6.516 -5.190 1.00 91.25 88 TYR A CA 1
ATOM 699 C C . TYR A 1 88 ? 2.986 6.706 -5.563 1.00 91.25 88 TYR A C 1
ATOM 701 O O . TYR A 1 88 ? 2.121 6.650 -4.685 1.00 91.25 88 TYR A O 1
ATOM 709 N N . LYS A 1 89 ? 2.667 6.852 -6.860 1.00 91.38 89 LYS A N 1
ATOM 710 C CA . LYS A 1 89 ? 1.275 6.959 -7.336 1.00 91.38 89 LYS A CA 1
ATOM 711 C C . LYS A 1 89 ? 0.428 5.769 -6.900 1.00 91.38 89 LYS A C 1
ATOM 713 O O . LYS A 1 89 ? -0.701 5.970 -6.461 1.00 91.38 89 LYS A O 1
ATOM 718 N N . GLN A 1 90 ? 0.958 4.549 -6.997 1.00 93.19 90 GLN A N 1
ATOM 719 C CA . GLN A 1 90 ? 0.211 3.341 -6.636 1.00 93.19 90 GLN A CA 1
ATOM 720 C C . GLN A 1 90 ? -0.128 3.314 -5.139 1.00 93.19 90 GLN A C 1
ATOM 722 O O . GLN A 1 90 ? -1.257 2.999 -4.760 1.00 93.19 90 GLN A O 1
ATOM 727 N N . VAL A 1 91 ? 0.819 3.708 -4.282 1.00 93.31 91 VAL A N 1
ATOM 728 C CA . VAL A 1 91 ? 0.589 3.788 -2.831 1.00 93.31 91 VAL A CA 1
ATOM 729 C C . VAL A 1 91 ? -0.409 4.899 -2.487 1.00 93.31 91 VAL A C 1
ATOM 731 O O . VAL A 1 91 ? -1.304 4.677 -1.671 1.00 93.31 91 VAL A O 1
ATOM 734 N N . VAL A 1 92 ? -0.317 6.065 -3.136 1.00 90.00 92 VAL A N 1
ATOM 735 C CA . VAL A 1 92 ? -1.280 7.168 -2.959 1.00 90.00 92 VAL A CA 1
ATOM 736 C C . VAL A 1 92 ? -2.680 6.776 -3.426 1.00 90.00 92 VAL A C 1
ATOM 738 O O . VAL A 1 92 ? -3.648 7.067 -2.724 1.00 90.00 92 VAL A O 1
ATOM 741 N N . PHE A 1 93 ? -2.808 6.096 -4.567 1.00 88.75 93 PHE A N 1
ATOM 742 C CA . PHE A 1 93 ? -4.094 5.648 -5.106 1.00 88.75 93 PHE A CA 1
ATOM 743 C C . PHE A 1 93 ? -4.860 4.783 -4.094 1.00 88.75 93 PHE A C 1
ATOM 745 O O . PHE A 1 93 ? -6.041 5.014 -3.843 1.00 88.75 93 PHE A O 1
ATOM 752 N N . ILE A 1 94 ? -4.167 3.843 -3.445 1.00 91.62 94 ILE A N 1
ATOM 753 C CA . ILE A 1 94 ? -4.763 2.984 -2.416 1.00 91.62 94 ILE A CA 1
ATOM 754 C C . ILE A 1 94 ? -4.967 3.730 -1.093 1.00 91.62 94 ILE A C 1
ATOM 756 O O . ILE A 1 94 ? -6.044 3.650 -0.507 1.00 91.62 94 ILE A O 1
ATOM 760 N N . GLY A 1 95 ? -3.971 4.484 -0.619 1.00 87.12 95 GLY A N 1
ATOM 761 C CA . GLY A 1 95 ? -4.051 5.189 0.665 1.00 87.12 95 GLY A CA 1
ATOM 762 C C . GLY A 1 95 ? -5.128 6.281 0.706 1.00 87.12 95 GLY A C 1
ATOM 763 O O . GLY A 1 95 ? -5.762 6.497 1.738 1.00 87.12 95 GLY A O 1
ATOM 764 N N . SER A 1 96 ? -5.371 6.952 -0.422 1.00 84.25 96 SER A N 1
ATOM 765 C CA . SER A 1 96 ? -6.427 7.967 -0.553 1.00 84.25 96 SER A CA 1
ATOM 766 C C . SER A 1 96 ? -7.833 7.384 -0.704 1.00 84.25 96 SER A C 1
ATOM 768 O O . SER A 1 96 ? -8.804 8.121 -0.560 1.00 84.25 96 SER A O 1
ATOM 770 N N . GLY A 1 97 ? -7.964 6.084 -0.983 1.00 79.31 97 GLY A N 1
ATOM 771 C CA . GLY A 1 97 ? -9.259 5.461 -1.248 1.00 79.31 97 GLY A CA 1
ATOM 772 C C . GLY A 1 97 ? -9.814 5.731 -2.652 1.00 79.31 97 GLY A C 1
ATOM 773 O O . GLY A 1 97 ? -10.979 5.428 -2.890 1.00 79.31 97 GLY A O 1
ATOM 774 N N . GLN A 1 98 ? -9.008 6.239 -3.600 1.00 72.69 98 GLN A N 1
ATOM 775 C CA . GLN A 1 98 ? -9.416 6.454 -5.005 1.00 72.69 98 GLN A CA 1
ATOM 776 C C . GLN A 1 98 ? -9.838 5.163 -5.732 1.00 72.69 98 GLN A C 1
ATOM 778 O O . GLN A 1 98 ? -10.411 5.209 -6.820 1.00 72.69 98 GLN A O 1
ATOM 783 N N . ASN A 1 99 ? -9.563 3.997 -5.144 1.00 66.75 99 ASN A N 1
ATOM 784 C CA . ASN A 1 99 ? -10.060 2.707 -5.611 1.00 66.75 99 ASN A CA 1
ATOM 785 C C . ASN A 1 99 ? -11.576 2.509 -5.376 1.00 66.75 99 ASN A C 1
ATOM 787 O O . ASN A 1 99 ? -12.169 1.577 -5.932 1.00 66.75 99 ASN A O 1
ATOM 791 N N . LEU A 1 100 ? -12.209 3.350 -4.557 1.00 67.88 100 LEU A N 1
ATOM 792 C CA . LEU A 1 100 ? -13.646 3.33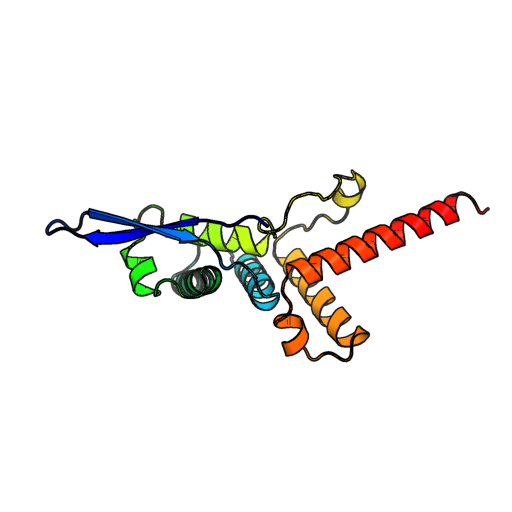4 -4.280 1.00 67.88 100 LEU A CA 1
ATOM 793 C C . LEU A 1 100 ? -14.374 4.290 -5.243 1.00 67.88 100 LEU A C 1
ATOM 795 O O . LEU A 1 100 ? -13.802 5.287 -5.674 1.00 67.88 100 LEU A O 1
ATOM 799 N N . ASP A 1 101 ? -15.602 3.957 -5.656 1.00 57.66 101 ASP A N 1
ATOM 800 C CA . ASP A 1 101 ? -16.347 4.809 -6.596 1.00 57.66 101 ASP A CA 1
ATOM 801 C C . ASP A 1 101 ? -16.829 6.089 -5.897 1.00 57.66 101 ASP A C 1
ATOM 803 O O . ASP A 1 101 ? -17.408 6.038 -4.812 1.00 57.66 101 ASP A O 1
ATOM 807 N N . ASP A 1 102 ? -16.610 7.230 -6.554 1.00 51.25 102 ASP A N 1
ATOM 808 C CA . ASP A 1 102 ? -16.892 8.588 -6.068 1.00 51.25 102 ASP A CA 1
ATOM 809 C C . ASP A 1 102 ? -18.395 8.945 -6.013 1.00 51.25 102 ASP A C 1
ATOM 811 O O . ASP A 1 102 ? -18.753 10.114 -6.139 1.00 51.25 102 ASP A O 1
ATOM 815 N N . GLU A 1 103 ? -19.313 7.997 -5.791 1.00 42.16 103 GLU A N 1
ATOM 816 C CA . GLU A 1 103 ? -20.705 8.343 -5.438 1.00 42.16 103 GLU A CA 1
ATOM 817 C C . GLU A 1 103 ? -20.804 8.766 -3.960 1.00 42.16 103 GLU A C 1
ATOM 819 O O . GLU A 1 103 ? -21.632 8.304 -3.172 1.00 42.16 103 GLU A O 1
ATOM 824 N N . VAL A 1 104 ? -19.928 9.686 -3.565 1.00 45.28 104 VAL A N 1
ATOM 825 C CA . VAL A 1 104 ? -20.117 10.499 -2.375 1.00 45.28 104 VAL A CA 1
ATOM 826 C C . VAL A 1 104 ? -20.720 11.800 -2.877 1.00 45.28 104 VAL A C 1
ATOM 828 O O . VAL A 1 104 ? -20.023 12.613 -3.476 1.00 45.28 104 VAL A O 1
ATOM 831 N N . GLU A 1 105 ? -22.028 11.985 -2.669 1.00 38.94 105 GLU A N 1
ATOM 832 C CA . GLU A 1 105 ? -22.670 13.289 -2.857 1.00 38.94 105 GLU A CA 1
ATOM 833 C C . GLU A 1 105 ? -21.806 14.351 -2.165 1.00 38.94 105 GLU A C 1
ATOM 835 O O . GLU A 1 105 ? -21.612 14.326 -0.943 1.00 38.94 105 GLU A O 1
ATOM 840 N N . THR A 1 106 ? -21.222 15.235 -2.973 1.00 35.62 106 THR A N 1
ATOM 841 C CA . THR A 1 106 ? -20.360 16.327 -2.532 1.00 35.62 106 THR A CA 1
ATOM 842 C C . THR A 1 106 ? -21.206 17.323 -1.755 1.00 35.62 106 THR A C 1
ATOM 844 O O . THR A 1 106 ? -21.792 18.239 -2.322 1.00 35.62 106 THR A O 1
ATOM 847 N N . ASP A 1 107 ? -21.311 17.107 -0.451 1.00 38.44 107 ASP A N 1
ATOM 848 C CA . ASP A 1 107 ? -21.996 18.000 0.472 1.00 38.44 107 ASP A CA 1
ATOM 849 C C . ASP A 1 107 ? -20.946 18.954 1.064 1.00 38.44 107 ASP A C 1
ATOM 851 O O . ASP A 1 107 ? -19.969 18.509 1.675 1.00 38.44 107 ASP A O 1
ATOM 855 N N . GLU A 1 108 ? -21.118 20.264 0.872 1.00 39.19 108 GLU A N 1
ATOM 856 C CA . GLU A 1 108 ? -20.150 21.328 1.207 1.00 39.19 108 GLU A CA 1
ATOM 857 C C . GLU A 1 108 ? -19.712 21.323 2.688 1.00 39.19 108 GLU A C 1
ATOM 859 O O . GLU A 1 108 ? -18.670 21.870 3.039 1.00 39.19 108 GLU A O 1
ATOM 864 N N . LYS A 1 109 ? -20.452 20.636 3.570 1.00 37.44 109 LYS A N 1
ATOM 865 C CA . LYS A 1 109 ? -20.104 20.453 4.991 1.00 37.44 109 LYS A CA 1
ATOM 866 C C . LYS A 1 109 ? -19.140 19.291 5.273 1.00 37.44 109 LYS A C 1
ATOM 868 O O . LYS A 1 109 ? -18.562 19.253 6.352 1.00 37.44 109 LYS A O 1
ATOM 873 N N . VAL A 1 110 ? -18.918 18.357 4.340 1.00 41.16 110 VAL A N 1
ATOM 874 C CA . VAL A 1 110 ? -17.892 17.292 4.484 1.00 41.16 110 VAL A CA 1
ATOM 875 C C . VAL A 1 110 ? -16.479 17.862 4.366 1.00 41.16 110 VAL A C 1
ATOM 877 O O . VAL A 1 110 ? -15.537 17.293 4.912 1.00 41.16 110 VAL A O 1
ATOM 880 N N . GLN A 1 111 ? -16.341 19.042 3.755 1.00 37.44 111 GLN A N 1
ATOM 881 C CA . GLN A 1 111 ? -15.084 19.788 3.714 1.00 37.44 111 GLN A CA 1
ATOM 882 C C . GLN A 1 111 ? -14.561 20.176 5.110 1.00 37.44 111 GLN A C 1
ATOM 884 O O . GLN A 1 111 ? -13.395 20.539 5.232 1.00 37.44 111 GLN A O 1
ATOM 889 N N . SER A 1 112 ? -15.375 20.084 6.175 1.00 33.62 112 SER A N 1
ATOM 890 C CA . SER A 1 112 ? -14.953 20.473 7.526 1.00 33.62 112 SER A CA 1
ATOM 891 C C . SER A 1 112 ? -14.327 19.351 8.361 1.00 33.62 112 SER A C 1
ATOM 893 O O . SER A 1 112 ? -13.950 19.607 9.502 1.00 33.62 112 SER A O 1
ATOM 895 N N . ILE A 1 113 ? -14.185 18.129 7.833 1.00 41.69 113 ILE A N 1
ATOM 896 C CA . ILE A 1 113 ? -13.159 17.201 8.331 1.00 41.69 113 ILE A CA 1
ATOM 897 C C . ILE A 1 113 ? -12.021 17.255 7.319 1.00 41.69 113 ILE A C 1
ATOM 899 O O . ILE A 1 113 ? -11.800 16.328 6.542 1.00 41.69 113 ILE A O 1
ATOM 903 N N . SER A 1 114 ? -11.332 18.395 7.283 1.00 40.00 114 SER A N 1
ATOM 904 C CA . SER A 1 114 ? -10.072 18.490 6.566 1.00 40.00 114 SER A CA 1
ATOM 905 C C . SER A 1 114 ? -9.115 17.494 7.210 1.00 40.00 114 SER A C 1
ATOM 907 O O . SER A 1 114 ? -8.707 17.627 8.364 1.00 40.00 114 SER A O 1
ATOM 909 N N . VAL A 1 115 ? -8.790 16.437 6.479 1.00 52.03 115 VAL A N 1
ATOM 910 C CA . VAL A 1 115 ? -7.631 15.619 6.804 1.00 52.03 115 VAL A CA 1
ATOM 911 C C . VAL A 1 115 ? -6.444 16.514 6.455 1.00 52.03 115 VAL A C 1
ATOM 913 O O . VAL A 1 115 ? -6.160 16.716 5.277 1.00 52.03 115 VAL A O 1
ATOM 916 N N . ASN A 1 116 ? -5.812 17.157 7.444 1.00 63.62 116 ASN A N 1
ATOM 917 C CA . ASN A 1 116 ? -4.799 18.190 7.176 1.00 63.62 116 ASN A CA 1
ATOM 918 C C . ASN A 1 116 ? -3.465 17.587 6.693 1.00 63.62 116 ASN A C 1
ATOM 920 O O . ASN A 1 116 ? -2.501 18.312 6.459 1.00 63.62 116 ASN A O 1
ATOM 924 N N . GLY A 1 117 ? -3.411 16.259 6.541 1.00 82.75 117 GLY A N 1
ATOM 925 C CA . GLY A 1 117 ? -2.294 15.497 6.002 1.00 82.75 117 GLY A CA 1
ATOM 926 C C . GLY A 1 117 ? -2.451 13.993 6.245 1.00 82.75 117 GLY A C 1
ATOM 927 O O . GLY A 1 117 ? -3.400 13.539 6.884 1.00 82.75 117 GLY A O 1
ATOM 928 N N . TRP A 1 118 ? -1.491 13.204 5.760 1.00 89.06 118 TRP A N 1
ATOM 929 C CA . TRP A 1 118 ? -1.492 11.742 5.905 1.00 89.06 118 TRP A CA 1
ATOM 930 C C . TRP A 1 118 ? -1.500 11.262 7.366 1.00 89.06 118 TRP A C 1
ATOM 932 O O . TRP A 1 118 ? -2.076 10.216 7.657 1.00 89.06 118 TRP A O 1
ATOM 942 N N . GLU A 1 119 ? -0.931 12.036 8.294 1.00 90.31 119 GLU A N 1
ATOM 943 C CA . GLU A 1 119 ? -0.931 11.713 9.729 1.00 90.31 119 GLU A CA 1
ATOM 944 C C . GLU A 1 119 ? -2.346 11.722 10.330 1.00 90.31 119 GLU A C 1
ATOM 946 O O . GLU A 1 119 ? -2.729 10.788 11.039 1.00 90.31 119 GLU A O 1
ATOM 951 N N . ASP A 1 120 ? -3.156 12.727 9.986 1.00 88.19 120 ASP A N 1
ATOM 952 C CA . ASP A 1 120 ? -4.555 12.803 10.417 1.00 88.19 120 ASP A CA 1
ATOM 953 C C . ASP A 1 120 ? -5.354 11.622 9.852 1.00 88.19 120 ASP A C 1
ATOM 955 O O . ASP A 1 120 ? -6.156 11.005 10.561 1.00 88.19 120 ASP A O 1
ATOM 959 N N . HIS A 1 121 ? -5.097 11.259 8.588 1.00 88.88 121 HIS A N 1
ATOM 960 C CA . HIS A 1 121 ? -5.745 10.115 7.940 1.00 88.88 121 HIS A CA 1
ATOM 961 C C . HIS A 1 121 ? -5.406 8.813 8.665 1.00 88.88 121 HIS A C 1
ATOM 963 O O . HIS A 1 121 ? -6.293 8.037 9.025 1.00 88.88 121 HIS A O 1
ATOM 969 N N . LYS A 1 122 ? -4.121 8.613 8.975 1.00 92.06 122 LYS A N 1
ATOM 970 C CA . LYS A 1 122 ? -3.626 7.458 9.729 1.00 92.06 122 LYS A CA 1
ATOM 971 C C . LYS A 1 122 ? -4.334 7.327 11.075 1.00 92.06 122 LYS A C 1
ATOM 973 O O . LYS A 1 122 ? -4.814 6.244 11.423 1.00 92.06 122 LYS A O 1
ATOM 978 N N . GLU A 1 123 ? -4.429 8.414 11.838 1.00 91.81 123 GLU A N 1
ATOM 979 C CA . GLU A 1 123 ? -5.082 8.386 13.148 1.00 91.81 123 GLU A CA 1
ATOM 980 C C . GLU A 1 123 ? -6.602 8.180 13.040 1.00 91.81 123 GLU A C 1
ATOM 982 O O . GLU A 1 123 ? -7.187 7.501 13.889 1.00 91.81 123 GLU A O 1
ATOM 987 N N . ASN A 1 124 ? -7.249 8.667 11.978 1.00 88.62 124 ASN A N 1
ATOM 988 C CA . ASN A 1 124 ? -8.665 8.400 11.709 1.00 88.62 124 ASN A CA 1
ATOM 989 C C . ASN A 1 124 ? -8.931 6.922 11.375 1.00 88.62 124 ASN A C 1
ATOM 991 O O . ASN A 1 124 ? -9.843 6.314 11.950 1.00 88.62 124 ASN A O 1
ATOM 995 N N . LEU A 1 125 ? -8.108 6.302 10.523 1.00 90.75 125 LEU A N 1
ATOM 996 C CA . LEU A 1 125 ? -8.213 4.868 10.229 1.00 90.75 125 LEU A CA 1
ATOM 997 C C . LEU A 1 125 ? -7.968 4.023 11.485 1.00 90.75 125 LEU A C 1
ATOM 999 O O . LEU A 1 125 ? -8.730 3.106 11.787 1.00 90.75 125 LEU A O 1
ATOM 1003 N N . LYS A 1 126 ? -6.971 4.385 12.295 1.00 92.69 126 LYS A N 1
ATOM 1004 C CA . LYS A 1 126 ? -6.678 3.724 13.575 1.00 92.69 126 LYS A CA 1
ATOM 1005 C C . LYS A 1 126 ? -7.836 3.816 14.571 1.00 92.69 126 LYS A C 1
ATOM 1007 O O . LYS A 1 126 ? -8.130 2.837 15.258 1.00 92.69 126 LYS A O 1
ATOM 1012 N N . LYS A 1 127 ? -8.510 4.969 14.666 1.00 91.44 127 LYS A N 1
ATOM 1013 C CA . LYS A 1 127 ? -9.734 5.120 15.476 1.00 91.44 127 LYS A CA 1
ATOM 1014 C C . LYS A 1 127 ? -10.851 4.214 14.962 1.00 91.44 127 LYS A C 1
ATOM 1016 O O . LYS A 1 127 ? -11.515 3.574 15.774 1.00 91.44 127 LYS A O 1
ATOM 1021 N N . THR A 1 128 ? -11.013 4.120 13.643 1.00 89.69 128 THR A N 1
ATOM 1022 C CA . THR A 1 128 ? -11.993 3.229 13.004 1.00 89.69 128 THR A CA 1
ATOM 1023 C C . THR A 1 128 ? -11.727 1.768 13.362 1.00 89.69 128 THR A C 1
ATOM 1025 O O . THR A 1 128 ? -12.630 1.100 13.858 1.00 89.69 128 THR A O 1
ATOM 1028 N N . ILE A 1 129 ? -10.478 1.304 13.238 1.00 91.06 129 ILE A N 1
ATOM 1029 C CA . ILE A 1 129 ? -10.076 -0.059 13.623 1.00 91.06 129 ILE A CA 1
ATOM 1030 C C . ILE A 1 129 ? -10.448 -0.338 15.084 1.00 91.06 129 ILE A C 1
ATOM 1032 O O . ILE A 1 129 ? -11.123 -1.321 15.384 1.00 91.06 129 ILE A O 1
ATOM 1036 N N . LYS A 1 130 ? -10.064 0.558 16.004 1.00 90.69 130 LYS A N 1
ATOM 1037 C CA . LYS A 1 130 ? -10.370 0.413 17.437 1.00 90.69 130 LYS A CA 1
ATOM 1038 C C . LYS A 1 130 ? -11.871 0.366 17.720 1.00 90.69 130 LYS A C 1
ATOM 1040 O O . LYS A 1 130 ? -12.295 -0.386 18.593 1.00 90.69 130 LYS A O 1
ATOM 1045 N N . LYS A 1 131 ? -12.661 1.177 17.011 1.00 89.12 131 LYS A N 1
ATOM 1046 C CA . LYS A 1 131 ? -14.119 1.199 17.146 1.00 89.12 131 LYS A CA 1
ATOM 1047 C C . LYS A 1 131 ? -14.731 -0.127 16.695 1.00 89.12 131 LYS A C 1
ATOM 1049 O O . LYS A 1 131 ? -15.496 -0.704 17.450 1.00 89.12 131 LYS A O 1
ATOM 1054 N N . MET A 1 132 ? -14.345 -0.645 15.529 1.00 88.31 132 MET A N 1
ATOM 1055 C CA . MET A 1 132 ? -14.866 -1.920 15.014 1.00 88.31 132 MET A CA 1
ATOM 1056 C C . MET A 1 132 ? -14.521 -3.105 15.926 1.00 88.31 132 MET A C 1
ATOM 1058 O O . MET A 1 132 ? -15.391 -3.917 16.223 1.00 88.31 132 MET A O 1
ATOM 1062 N N . VAL A 1 133 ? -13.289 -3.152 16.449 1.00 90.00 133 VAL A N 1
ATOM 1063 C CA . VAL A 1 133 ? -12.874 -4.149 17.455 1.00 90.00 133 VAL A CA 1
ATOM 1064 C C . VAL A 1 133 ? -13.760 -4.076 18.703 1.00 90.00 133 VAL A C 1
ATOM 1066 O O . VAL A 1 133 ? -14.204 -5.098 19.217 1.00 90.00 133 VAL A O 1
ATOM 1069 N N . LYS A 1 134 ? -14.034 -2.860 19.192 1.00 88.81 134 LYS A N 1
ATOM 1070 C CA . LYS A 1 134 ? -14.841 -2.644 20.398 1.00 88.81 134 LYS A CA 1
ATOM 1071 C C . LYS A 1 134 ? -16.321 -2.981 20.192 1.00 88.81 134 LYS A C 1
ATOM 1073 O O . LYS A 1 134 ? -16.930 -3.553 21.089 1.00 88.81 134 LYS A O 1
ATOM 1078 N N . ASP A 1 135 ? -16.888 -2.595 19.053 1.00 84.44 135 ASP A N 1
ATOM 1079 C CA . ASP A 1 135 ? -18.328 -2.676 18.790 1.00 84.44 135 ASP A CA 1
ATOM 1080 C C . ASP A 1 135 ? -18.758 -4.070 18.292 1.00 84.44 135 ASP A C 1
ATOM 1082 O O . ASP A 1 135 ? -19.915 -4.442 18.466 1.00 84.44 135 ASP A O 1
ATOM 1086 N N . GLY A 1 136 ? -17.855 -4.831 17.660 1.00 75.00 136 GLY A N 1
ATOM 1087 C CA . GLY A 1 136 ? -18.185 -6.079 16.961 1.00 75.00 136 GLY A CA 1
ATOM 1088 C C . GLY A 1 136 ? -17.743 -7.382 17.633 1.00 75.00 136 GLY A C 1
ATOM 1089 O O . GLY A 1 136 ? -17.898 -8.428 17.014 1.00 75.00 136 GLY A O 1
ATOM 1090 N N . GLU A 1 137 ? -17.141 -7.342 18.828 1.00 71.81 137 GLU A N 1
ATOM 1091 C CA . GLU A 1 137 ? -16.434 -8.497 19.433 1.00 71.81 137 GLU A CA 1
ATOM 1092 C C . GLU A 1 137 ? -15.361 -9.117 18.502 1.00 71.81 137 GLU A C 1
ATOM 1094 O O . GLU A 1 137 ? -15.000 -10.287 18.619 1.00 71.81 137 GLU A O 1
ATOM 1099 N N . GLN A 1 138 ? -14.832 -8.330 17.563 1.00 81.56 138 GLN A N 1
ATOM 1100 C CA . GLN A 1 138 ? -13.859 -8.766 16.559 1.00 81.56 138 GLN A CA 1
ATOM 1101 C C . GLN A 1 138 ? -12.427 -8.557 17.054 1.00 81.56 138 GLN A C 1
ATOM 1103 O O . GLN A 1 138 ? -12.134 -7.584 17.749 1.00 81.56 138 GLN A O 1
ATOM 1108 N N . THR A 1 139 ? -11.491 -9.421 16.658 1.00 90.62 139 THR A N 1
ATOM 1109 C CA . THR A 1 139 ? -10.065 -9.170 16.905 1.00 90.62 139 THR A CA 1
ATOM 1110 C C . THR A 1 139 ? -9.511 -8.127 15.930 1.00 90.62 139 THR A C 1
ATOM 1112 O O . THR A 1 139 ? -10.089 -7.855 14.876 1.00 90.62 139 THR A O 1
ATOM 1115 N N . TYR A 1 140 ? -8.343 -7.553 16.241 1.00 89.69 140 TYR A N 1
ATOM 1116 C CA . TYR A 1 140 ? -7.648 -6.654 15.310 1.00 89.69 140 TYR A CA 1
ATOM 1117 C C . TYR A 1 140 ? -7.400 -7.311 13.948 1.00 89.69 140 TYR A C 1
ATOM 1119 O O . TYR A 1 140 ? -7.585 -6.662 12.924 1.00 89.69 140 TYR A O 1
ATOM 1127 N N . ASN A 1 141 ? -7.019 -8.590 13.927 1.00 92.06 141 ASN A N 1
ATOM 1128 C CA . ASN A 1 141 ? -6.767 -9.309 12.679 1.00 92.06 141 ASN A CA 1
ATOM 1129 C C . ASN A 1 141 ? -8.043 -9.475 11.857 1.00 92.06 141 ASN A C 1
ATOM 1131 O O . ASN A 1 141 ? -7.991 -9.337 10.637 1.00 92.06 141 ASN A O 1
ATOM 1135 N N . ASP A 1 142 ? -9.180 -9.724 12.508 1.00 91.75 142 ASP A N 1
ATOM 1136 C CA . ASP A 1 142 ? -10.461 -9.833 11.811 1.00 91.75 142 ASP A CA 1
ATOM 1137 C C . ASP A 1 142 ? -10.784 -8.519 11.101 1.00 91.75 142 ASP A C 1
ATOM 1139 O O . ASP A 1 142 ? -11.018 -8.525 9.897 1.00 91.75 142 ASP A O 1
ATOM 1143 N N . VAL A 1 143 ? -10.684 -7.388 11.813 1.00 90.88 143 VAL A N 1
ATOM 1144 C CA . VAL A 1 143 ? -10.949 -6.047 11.265 1.00 90.88 143 VAL A CA 1
ATOM 1145 C C . VAL A 1 143 ? -9.980 -5.680 10.141 1.00 90.88 143 VAL A C 1
ATOM 1147 O O . VAL A 1 143 ? -10.390 -5.161 9.104 1.00 90.88 143 VAL A O 1
ATOM 1150 N N . LEU A 1 144 ? -8.690 -5.958 10.322 1.00 93.19 144 LEU A N 1
ATOM 1151 C CA . LEU A 1 144 ? -7.647 -5.637 9.347 1.00 93.19 144 LEU A CA 1
ATOM 1152 C C . LEU A 1 144 ? -7.773 -6.444 8.044 1.00 93.19 144 LEU A C 1
ATOM 1154 O O . LEU A 1 144 ? -7.322 -5.983 6.997 1.00 93.19 144 LEU A O 1
ATOM 1158 N N . ASN A 1 145 ? -8.409 -7.614 8.083 1.00 93.81 145 ASN A N 1
ATOM 1159 C CA . ASN A 1 145 ? -8.641 -8.442 6.900 1.00 93.81 145 ASN A CA 1
ATOM 1160 C C . ASN A 1 145 ? -9.954 -8.119 6.171 1.00 93.81 145 ASN A C 1
ATOM 1162 O O . ASN A 1 145 ? -10.189 -8.653 5.085 1.00 93.81 145 ASN A O 1
ATOM 1166 N N . ILE A 1 146 ? -10.800 -7.239 6.723 1.00 92.56 146 ILE A N 1
ATOM 1167 C CA . ILE A 1 146 ? -12.040 -6.818 6.063 1.00 92.56 146 ILE A CA 1
ATOM 1168 C C . ILE A 1 146 ? -11.693 -6.091 4.753 1.00 92.56 146 ILE A C 1
ATOM 1170 O O . ILE A 1 146 ? -10.818 -5.219 4.744 1.00 92.56 146 ILE A O 1
ATOM 1174 N N . PRO A 1 147 ? -12.381 -6.402 3.640 1.00 91.31 147 PRO A N 1
ATOM 1175 C CA . PRO A 1 147 ? -12.311 -5.597 2.429 1.00 91.31 147 PRO A CA 1
ATOM 1176 C C . PRO A 1 147 ? -12.644 -4.127 2.701 1.00 91.31 147 PRO A C 1
ATOM 1178 O O . PRO A 1 147 ? -13.718 -3.808 3.209 1.00 91.31 147 PRO A O 1
ATOM 1181 N N . PHE A 1 148 ? -11.749 -3.214 2.331 1.00 90.25 148 PHE A N 1
ATOM 1182 C CA . PHE A 1 148 ? -11.865 -1.804 2.704 1.00 90.25 148 PHE A CA 1
ATOM 1183 C C . PHE A 1 148 ? -13.145 -1.133 2.186 1.00 90.25 148 PHE A C 1
ATOM 1185 O O . PHE A 1 148 ? -13.689 -0.266 2.864 1.00 90.25 148 PHE A O 1
ATOM 1192 N N . TYR A 1 149 ? -13.680 -1.565 1.038 1.00 86.00 149 TYR A N 1
ATOM 1193 C CA . TYR A 1 149 ? -14.945 -1.033 0.521 1.00 86.00 149 TYR A CA 1
ATOM 1194 C C . TYR A 1 149 ? -16.116 -1.253 1.497 1.00 86.00 149 TYR A C 1
ATOM 1196 O O . TYR A 1 149 ? -16.934 -0.358 1.665 1.00 86.00 149 TYR A O 1
ATOM 1204 N N . LEU A 1 150 ? -16.148 -2.378 2.226 1.00 86.44 150 LEU A N 1
ATOM 1205 C CA . LEU A 1 150 ? -17.175 -2.636 3.244 1.00 86.44 150 LEU A CA 1
ATOM 1206 C C . LEU A 1 150 ? -17.022 -1.709 4.453 1.00 86.44 150 LEU A C 1
ATOM 1208 O O . LEU A 1 150 ? -18.015 -1.255 5.017 1.00 86.44 150 LEU A O 1
ATOM 1212 N N . VAL A 1 151 ? -15.778 -1.418 4.845 1.00 85.25 151 VAL A N 1
ATOM 1213 C CA . VAL A 1 151 ? -15.482 -0.465 5.925 1.00 85.25 151 VAL A CA 1
ATOM 1214 C C . VAL A 1 151 ? -15.946 0.934 5.521 1.00 85.25 151 VAL A C 1
ATOM 1216 O O . VAL A 1 151 ? -16.588 1.627 6.305 1.00 85.25 151 VAL A O 1
ATOM 1219 N N . PHE A 1 152 ? -15.659 1.339 4.285 1.00 81.88 152 PHE A N 1
ATOM 1220 C CA . PHE A 1 152 ? -16.078 2.628 3.746 1.00 81.88 152 PHE A CA 1
ATOM 1221 C C . PHE A 1 152 ? -17.604 2.758 3.648 1.00 81.88 152 PHE A C 1
ATOM 1223 O O . PHE A 1 152 ? -18.156 3.780 4.056 1.00 81.88 152 PHE A O 1
ATOM 1230 N N . ASP A 1 153 ? -18.296 1.716 3.185 1.00 77.19 153 ASP A N 1
ATOM 1231 C CA . ASP A 1 153 ? -19.758 1.693 3.105 1.00 77.19 153 ASP A CA 1
ATOM 1232 C C . ASP A 1 153 ? -20.416 1.767 4.492 1.00 77.19 153 ASP A C 1
ATOM 1234 O O . ASP A 1 153 ? -21.365 2.532 4.688 1.00 77.19 153 ASP A O 1
ATOM 1238 N N . ASP A 1 154 ? -19.903 1.038 5.488 1.00 75.25 154 ASP A N 1
ATOM 1239 C CA . ASP A 1 154 ? -20.392 1.113 6.874 1.00 75.25 154 ASP A CA 1
ATOM 1240 C C . ASP A 1 154 ? -20.199 2.522 7.468 1.00 75.25 154 ASP A C 1
ATOM 1242 O O . ASP A 1 154 ? -21.102 3.076 8.101 1.00 75.25 154 ASP A O 1
ATOM 1246 N N . LEU A 1 155 ? -19.055 3.160 7.203 1.00 71.94 155 LEU A N 1
ATOM 1247 C CA . LEU A 1 155 ? -18.808 4.542 7.623 1.00 71.94 155 LEU A CA 1
ATOM 1248 C C . LEU A 1 155 ? -19.763 5.530 6.939 1.00 71.94 155 LEU A C 1
ATOM 1250 O O . LEU A 1 155 ? -20.346 6.387 7.608 1.00 71.94 155 LEU A O 1
ATOM 1254 N N . ASN A 1 156 ? -19.968 5.396 5.628 1.00 67.81 156 ASN A N 1
ATOM 1255 C CA . ASN A 1 156 ? -20.849 6.280 4.866 1.00 67.81 156 ASN A CA 1
ATOM 1256 C C . ASN A 1 156 ? -22.322 6.104 5.241 1.00 67.81 156 ASN A C 1
ATOM 1258 O O . ASN A 1 156 ? -23.062 7.085 5.341 1.00 67.81 156 ASN A O 1
ATOM 1262 N N . THR A 1 157 ? -22.770 4.872 5.472 1.00 65.12 157 THR A N 1
ATOM 1263 C CA . THR A 1 157 ? -24.149 4.596 5.899 1.00 65.12 157 THR A CA 1
ATOM 1264 C C . THR A 1 157 ? -24.422 5.140 7.300 1.00 65.12 157 THR A C 1
ATOM 1266 O O . THR A 1 157 ? -25.445 5.804 7.498 1.00 65.12 157 THR A O 1
ATOM 1269 N N . LYS A 1 158 ? -23.491 4.969 8.249 1.00 59.81 158 LYS A N 1
ATOM 1270 C CA . LYS A 1 158 ? -23.576 5.577 9.590 1.00 59.81 158 LYS A CA 1
ATOM 1271 C C . LYS A 1 158 ? -23.604 7.105 9.528 1.00 59.81 158 LYS A C 1
ATOM 1273 O O . LYS A 1 158 ? -24.478 7.716 10.143 1.00 59.81 158 LYS A O 1
ATOM 1278 N N . ALA A 1 159 ? -22.740 7.720 8.720 1.00 55.12 159 ALA A N 1
ATOM 1279 C CA . ALA A 1 159 ? -22.732 9.170 8.522 1.00 55.12 159 ALA A CA 1
ATOM 1280 C C . ALA A 1 159 ? -24.063 9.691 7.939 1.00 55.12 159 ALA A C 1
ATOM 1282 O O . ALA A 1 159 ? -24.595 10.707 8.394 1.00 55.12 159 ALA A O 1
ATOM 1283 N N . LYS A 1 160 ? -24.653 8.979 6.967 1.00 56.72 160 LYS A N 1
ATOM 1284 C CA . LYS A 1 160 ? -25.975 9.318 6.406 1.00 56.72 160 LYS A CA 1
ATOM 1285 C C . LYS A 1 160 ? -27.103 9.186 7.443 1.00 56.72 160 LYS A C 1
ATOM 1287 O O . LYS A 1 160 ? -28.041 9.985 7.417 1.00 56.72 160 LYS A O 1
ATOM 1292 N N . ALA A 1 161 ? -27.031 8.216 8.357 1.00 54.88 161 ALA A N 1
ATOM 1293 C CA . ALA A 1 161 ? -28.025 8.030 9.418 1.00 54.88 161 ALA A CA 1
ATOM 1294 C C . ALA A 1 161 ? -27.977 9.146 10.480 1.00 54.88 161 ALA A C 1
ATOM 1296 O O . ALA A 1 161 ? -29.024 9.694 10.831 1.00 54.88 161 ALA A O 1
ATOM 1297 N N . GLU A 1 162 ? -26.780 9.541 10.930 1.00 53.53 162 GLU A N 1
ATOM 1298 C CA . GLU A 1 162 ? -26.589 10.656 11.876 1.00 53.53 162 GLU A CA 1
ATOM 1299 C C . GLU A 1 162 ? -27.064 12.005 11.300 1.00 53.53 162 GLU A C 1
ATOM 1301 O O . GLU A 1 162 ? -27.629 12.834 12.017 1.00 53.53 162 GLU A O 1
ATOM 1306 N N . ARG A 1 163 ? -26.933 12.221 9.982 1.00 52.19 163 ARG A N 1
ATOM 1307 C CA . ARG A 1 163 ? -27.489 13.421 9.326 1.00 52.19 163 ARG A CA 1
ATOM 1308 C C . ARG A 1 163 ? -29.015 13.481 9.387 1.00 52.19 163 ARG A C 1
ATOM 1310 O O . ARG A 1 163 ? -29.575 14.551 9.626 1.00 52.19 163 ARG A O 1
ATOM 1317 N N . LYS A 1 164 ? -29.706 12.353 9.186 1.00 55.00 164 LYS A N 1
ATOM 1318 C CA . LYS A 1 164 ? -31.181 12.306 9.216 1.00 55.00 164 LYS A CA 1
ATOM 1319 C C . LYS A 1 164 ? -31.744 12.579 10.611 1.00 55.00 164 LYS A C 1
ATOM 1321 O O . LYS A 1 164 ? -32.766 13.252 10.719 1.00 55.00 164 LYS A O 1
ATOM 1326 N N . SER A 1 165 ? -31.087 12.103 11.670 1.00 54.03 165 SER A N 1
ATOM 1327 C CA . SER A 1 165 ? -31.523 12.373 13.046 1.00 54.03 165 SER A CA 1
ATOM 1328 C C . SER A 1 165 ? -31.295 13.833 13.456 1.00 54.03 165 SER A C 1
ATOM 1330 O O . SER A 1 165 ? -32.162 14.424 14.097 1.00 54.0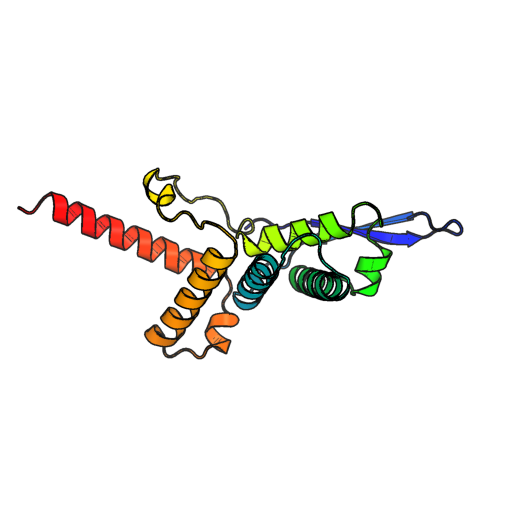3 165 SER A O 1
ATOM 1332 N N . SER A 1 166 ? -30.193 14.455 13.021 1.00 50.75 166 SER A N 1
ATOM 1333 C CA . SER A 1 166 ? -29.898 15.867 13.312 1.00 50.75 166 SER A CA 1
ATOM 1334 C C . SER A 1 166 ? -30.883 16.846 12.645 1.00 50.75 166 SER A C 1
ATOM 1336 O O . SER A 1 166 ? -31.259 17.854 13.247 1.00 50.75 166 SER A O 1
ATOM 1338 N N . MET A 1 167 ? -31.398 16.533 11.450 1.00 54.66 167 MET A N 1
AT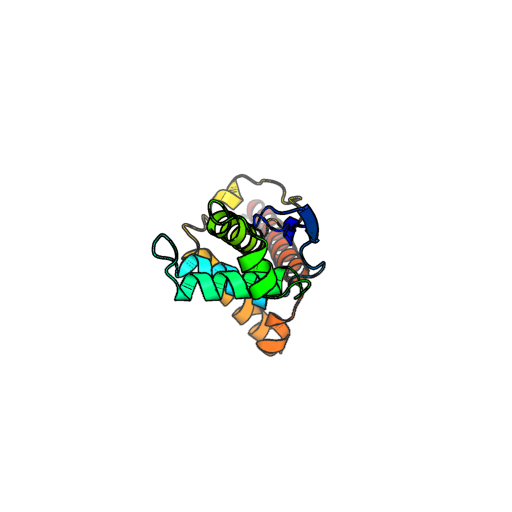OM 1339 C CA . MET A 1 167 ? -32.434 17.361 10.810 1.00 54.66 167 MET A CA 1
ATOM 1340 C C . MET A 1 167 ? -33.779 17.328 11.550 1.00 54.66 167 MET A C 1
ATOM 1342 O O . MET A 1 167 ? -34.488 18.329 11.553 1.00 54.66 167 MET A O 1
ATOM 1346 N N . LEU A 1 168 ? -34.123 16.227 12.226 1.00 55.84 168 LEU A N 1
ATOM 1347 C CA . LEU A 1 168 ? -35.344 16.149 13.040 1.00 55.84 168 LEU A CA 1
ATOM 1348 C C . LEU A 1 168 ? -35.239 16.976 14.332 1.00 55.84 168 LEU A C 1
ATOM 1350 O O . LEU A 1 168 ? -36.246 17.509 14.791 1.00 55.84 168 LEU A O 1
ATOM 1354 N N . SER A 1 169 ? -34.033 17.159 14.882 1.00 54.22 169 SER A N 1
ATOM 1355 C CA . SER A 1 169 ? -33.815 18.052 16.032 1.00 54.22 169 SER A CA 1
ATOM 1356 C C . SER A 1 169 ? -33.901 19.547 15.698 1.00 54.22 169 SER A C 1
ATOM 1358 O O . SER A 1 169 ? -34.080 20.353 16.603 1.00 54.22 169 SER A O 1
ATOM 1360 N N . ALA A 1 170 ? -33.832 19.933 14.419 1.00 54.03 170 ALA A N 1
ATOM 1361 C CA . ALA A 1 170 ? -33.975 21.330 13.993 1.00 54.0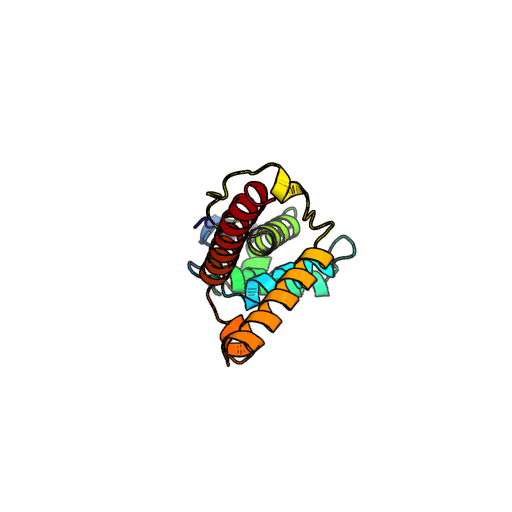3 170 ALA A CA 1
ATOM 1362 C C . ALA A 1 170 ? -35.442 21.807 13.907 1.00 54.03 170 ALA A C 1
ATOM 1364 O O . ALA A 1 170 ? -35.687 23.002 13.775 1.00 54.03 170 ALA A O 1
ATOM 1365 N N . PHE A 1 171 ? -36.412 20.890 14.006 1.00 56.91 171 PHE A N 1
ATOM 1366 C CA . PHE A 1 171 ? -37.851 21.194 14.032 1.00 56.91 171 PHE A CA 1
ATOM 1367 C C . PHE A 1 171 ? -38.479 21.012 15.423 1.00 56.91 171 PHE A C 1
ATOM 1369 O O . PHE A 1 171 ? -39.702 21.016 15.554 1.00 56.91 171 PHE A O 1
ATOM 1376 N N . GLY A 1 172 ? -37.654 20.829 16.458 1.00 53.75 172 GLY A N 1
ATOM 1377 C CA . GLY A 1 172 ? -38.096 20.546 17.819 1.00 53.75 172 GLY A CA 1
ATOM 1378 C C . GLY A 1 172 ? -37.446 21.448 18.860 1.00 53.75 172 GLY A C 1
ATOM 1379 O O . GLY A 1 172 ? -36.667 20.952 19.670 1.00 53.75 172 GLY A O 1
ATOM 1380 N N . GLN A 1 173 ? -37.785 22.740 18.840 1.00 42.59 173 GLN A N 1
ATOM 1381 C CA . GLN A 1 173 ? -37.988 23.596 20.019 1.00 42.59 173 GLN A CA 1
ATOM 1382 C C . GLN A 1 173 ? -38.726 24.875 19.622 1.00 42.59 173 GLN A C 1
ATOM 1384 O O . GLN A 1 173 ? -38.356 25.467 18.585 1.00 42.59 173 GLN A O 1
#

Organism: NCBI:txid246432

Radius of gyration: 19.56 Å; chains: 1; bounding box: 59×34×46 Å

InterPro domains:
  IPR057006 Phage tail chaperone protein-like [NF047360] (19-94)
  IPR057006 Phage tail chaperone protein-like [PF23857] (18-109)
  IPR060914 Phage tail assembly chaperone GT, C-terminal domain [NF047426] (132-171)